Protein AF-A0A820X5L4-F1 (afdb_monomer_lite)

Radius of gyration: 25.12 Å; chains: 1; bounding box: 56×47×70 Å

Foldseek 3Di:
DVVVVVVVVVVVVLVCLVVVLVVVCVVVVDDPVVSVVSVVLSVLVSLQVVQVVVVLVVLQVVLVVVVVVVVVVPPPPPSDSDDQDVVQSVVSSPDPDSHRDSDDDDDPDDDVVVVVVVVVVVVVLVVVLVCLCVPQVVVLVVVVVVDDDDPVSVVVSVVSVVVSVVVND

Sequence (169 aa):
IYDTIWLFIYMFYIVLFLVLPCREIVKHQLAIASSFIVLLEQLRQLMKTHSFVRENIENIRSQCHLISESKTNDNTNLVEITCPDFSHYLYFLFAPTLIYRDKYPRNAVIHWDYVLQMFGQVIAAIFYVYYVVVRFCIPTFANLNQNQITLSIFTSVLFNSIMPGSLFL

Structure (mmCIF, N/CA/C/O backbone):
data_AF-A0A820X5L4-F1
#
_entry.id   AF-A0A820X5L4-F1
#
loop_
_atom_site.group_PDB
_atom_site.id
_atom_site.type_symbol
_atom_site.label_atom_id
_atom_site.label_alt_id
_atom_site.label_comp_id
_atom_site.label_asym_id
_atom_site.label_entity_id
_atom_site.label_seq_id
_atom_site.pdbx_PDB_ins_code
_atom_site.Cartn_x
_atom_site.Cartn_y
_atom_site.Cartn_z
_atom_site.occupancy
_atom_site.B_iso_or_equiv
_atom_site.auth_seq_id
_atom_site.auth_comp_id
_atom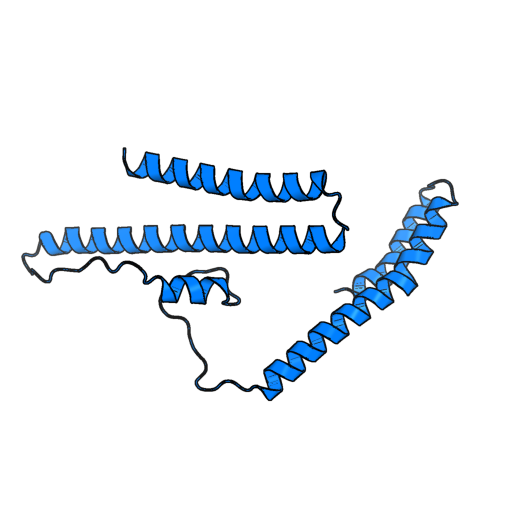_site.auth_asym_id
_atom_site.auth_atom_id
_atom_site.pdbx_PDB_model_num
ATOM 1 N N . ILE A 1 1 ? 16.789 21.191 -20.761 1.00 82.88 1 ILE A N 1
ATOM 2 C CA . ILE A 1 1 ? 15.404 21.671 -21.021 1.00 82.88 1 ILE A CA 1
ATOM 3 C C . ILE A 1 1 ? 14.426 20.502 -20.964 1.00 82.88 1 ILE A C 1
ATOM 5 O O . ILE A 1 1 ? 13.573 20.513 -20.089 1.00 82.88 1 ILE A O 1
ATOM 9 N N . TYR A 1 2 ? 14.582 19.476 -21.811 1.00 84.38 2 TYR A N 1
ATOM 10 C CA . TYR A 1 2 ? 13.701 18.299 -21.809 1.00 84.38 2 TYR A CA 1
ATOM 11 C C . TYR A 1 2 ? 13.656 17.561 -20.459 1.00 84.38 2 TYR A C 1
ATOM 13 O O . TYR A 1 2 ? 12.564 17.325 -19.952 1.00 84.38 2 TYR A O 1
ATOM 21 N N . ASP A 1 3 ? 14.798 17.308 -19.811 1.00 85.19 3 ASP A N 1
ATOM 22 C CA . ASP A 1 3 ? 14.832 16.643 -18.492 1.00 85.19 3 ASP A CA 1
ATOM 23 C C . ASP A 1 3 ? 14.080 17.424 -17.406 1.00 85.19 3 ASP A C 1
ATOM 25 O O . ASP A 1 3 ? 13.386 16.856 -16.566 1.00 85.19 3 ASP A O 1
ATOM 29 N N . THR A 1 4 ? 14.177 18.753 -17.449 1.00 88.19 4 THR A N 1
ATOM 30 C CA . THR A 1 4 ? 13.483 19.646 -16.517 1.00 88.19 4 THR A CA 1
ATOM 31 C C . THR A 1 4 ? 11.969 19.570 -16.711 1.00 88.19 4 THR A C 1
ATOM 33 O O . THR A 1 4 ? 11.232 19.509 -15.732 1.00 88.19 4 THR A O 1
ATOM 36 N N . ILE A 1 5 ? 11.499 19.523 -17.963 1.00 93.56 5 ILE A N 1
ATOM 37 C CA . ILE A 1 5 ? 10.072 19.383 -18.293 1.00 93.56 5 ILE A CA 1
ATOM 38 C C . ILE A 1 5 ? 9.533 18.044 -17.772 1.00 93.56 5 ILE A C 1
ATOM 40 O O . ILE A 1 5 ? 8.504 18.022 -17.099 1.00 93.56 5 ILE A O 1
ATOM 44 N N . TRP A 1 6 ? 10.249 16.942 -18.016 1.00 88.88 6 TRP A N 1
ATOM 45 C CA . TRP A 1 6 ? 9.863 15.618 -17.519 1.00 88.88 6 TRP A CA 1
ATOM 46 C C . TRP A 1 6 ? 9.806 15.553 -15.991 1.00 88.88 6 TRP A C 1
ATOM 48 O O . TRP A 1 6 ? 8.870 14.977 -15.436 1.00 88.88 6 TRP A O 1
ATOM 58 N N . LEU A 1 7 ? 10.750 16.202 -15.303 1.00 89.75 7 LEU A N 1
ATOM 59 C CA . LEU A 1 7 ? 10.738 16.306 -13.846 1.00 89.75 7 LEU A CA 1
ATOM 60 C C . LEU A 1 7 ? 9.498 17.057 -13.344 1.00 89.75 7 LEU A C 1
ATOM 62 O O . LEU A 1 7 ? 8.836 16.586 -12.420 1.00 89.75 7 LEU A O 1
ATOM 66 N N . PHE A 1 8 ? 9.145 18.191 -13.957 1.00 93.75 8 PHE A N 1
ATOM 67 C CA . PHE A 1 8 ? 7.940 18.937 -13.580 1.00 93.75 8 PHE A CA 1
ATOM 68 C C . PHE A 1 8 ? 6.659 18.125 -13.799 1.00 93.75 8 PHE A C 1
ATOM 70 O O . PHE A 1 8 ? 5.794 18.122 -12.925 1.00 93.75 8 PHE A O 1
ATOM 77 N N . ILE A 1 9 ? 6.552 17.397 -14.915 1.00 93.69 9 ILE A N 1
ATOM 78 C CA . ILE A 1 9 ? 5.413 16.506 -15.192 1.00 93.69 9 ILE A CA 1
ATOM 79 C C . ILE A 1 9 ? 5.311 15.413 -14.122 1.00 93.69 9 ILE A C 1
ATOM 81 O O . ILE A 1 9 ? 4.226 15.159 -13.599 1.00 93.69 9 ILE A O 1
ATOM 85 N N . TYR A 1 10 ? 6.435 14.796 -13.756 1.00 92.38 10 TYR A N 1
ATOM 86 C CA . TYR A 1 10 ? 6.483 13.769 -12.718 1.00 92.38 10 TYR A CA 1
ATOM 87 C C . TYR A 1 10 ? 6.085 14.307 -11.333 1.00 92.38 10 TYR A C 1
ATOM 89 O O . TYR A 1 10 ? 5.273 13.697 -10.637 1.00 92.38 10 TYR A O 1
ATOM 97 N N . MET A 1 11 ? 6.598 15.478 -10.947 1.00 92.38 11 MET A N 1
ATOM 98 C CA . MET A 1 11 ? 6.223 16.130 -9.688 1.00 92.38 11 MET A CA 1
ATOM 99 C C . MET A 1 11 ? 4.738 16.494 -9.661 1.00 92.38 11 MET A C 1
ATOM 101 O O . MET A 1 11 ? 4.063 16.264 -8.659 1.00 92.38 11 MET A O 1
ATOM 105 N N . PHE A 1 12 ? 4.210 17.013 -10.771 1.00 94.69 12 PHE A N 1
ATOM 106 C CA . PHE A 1 12 ? 2.786 17.299 -10.909 1.00 94.69 12 PHE A CA 1
ATOM 107 C C . PHE A 1 12 ? 1.935 16.029 -10.776 1.00 94.69 12 PHE A C 1
ATOM 109 O O . PHE A 1 12 ? 0.943 16.035 -10.047 1.00 94.69 12 PHE A O 1
ATOM 116 N N . TYR A 1 13 ? 2.352 14.929 -11.410 1.00 93.44 13 TYR A N 1
ATOM 117 C CA . TYR A 1 13 ? 1.697 13.628 -11.287 1.00 93.44 13 TYR A CA 1
ATOM 118 C C . TYR A 1 13 ? 1.633 13.156 -9.829 1.00 93.44 13 TYR A C 1
ATOM 120 O O . TYR A 1 13 ? 0.554 12.808 -9.360 1.00 93.44 13 TYR A O 1
ATOM 128 N N . ILE A 1 14 ? 2.746 13.210 -9.085 1.00 92.94 14 ILE A N 1
ATOM 129 C CA . ILE A 1 14 ? 2.784 12.828 -7.661 1.00 92.94 14 ILE A CA 1
ATOM 130 C C . ILE A 1 14 ? 1.798 13.652 -6.830 1.00 92.94 14 ILE A C 1
ATOM 132 O O . ILE A 1 14 ? 1.045 13.097 -6.029 1.00 92.94 14 ILE A O 1
ATOM 136 N N . VAL A 1 15 ? 1.798 14.974 -7.011 1.00 93.25 15 VAL A N 1
ATOM 137 C CA . VAL A 1 15 ? 0.922 15.873 -6.248 1.00 93.25 15 VAL A CA 1
ATOM 138 C C . VAL A 1 15 ? -0.544 15.575 -6.552 1.00 93.25 15 VAL A C 1
ATOM 140 O O . VAL A 1 15 ? -1.350 15.445 -5.633 1.00 93.25 15 VAL A O 1
ATOM 143 N N . LEU A 1 16 ? -0.890 15.411 -7.828 1.00 93.06 16 LEU A N 1
ATOM 144 C CA . LEU A 1 16 ? -2.245 15.069 -8.252 1.00 93.06 16 LEU A CA 1
ATOM 145 C C . LEU A 1 16 ? -2.686 13.719 -7.673 1.00 93.06 16 LEU A C 1
ATOM 147 O O . LEU A 1 16 ? -3.785 13.611 -7.126 1.00 93.06 16 LEU A O 1
ATOM 151 N N . PHE A 1 17 ? -1.807 12.720 -7.721 1.00 91.69 17 PHE A N 1
ATOM 152 C CA . PHE A 1 17 ? -2.058 11.381 -7.199 1.00 91.69 17 PHE A CA 1
ATOM 153 C C . PHE A 1 17 ? -2.248 11.358 -5.674 1.00 91.69 17 PHE A C 1
ATOM 155 O O . PHE A 1 17 ? -2.986 10.528 -5.158 1.00 91.69 17 PHE A O 1
ATOM 162 N N . LEU A 1 18 ? -1.646 12.302 -4.943 1.00 91.12 18 LEU A N 1
ATOM 163 C CA . LEU A 1 18 ? -1.830 12.446 -3.498 1.00 91.12 18 LEU A CA 1
ATOM 164 C C . LEU A 1 18 ? -3.105 13.233 -3.143 1.00 91.12 18 LEU A C 1
ATOM 166 O O . LEU A 1 18 ? -3.830 12.861 -2.219 1.00 91.12 18 LEU A O 1
ATOM 170 N N . VAL A 1 19 ? -3.412 14.303 -3.880 1.00 93.06 19 VAL A N 1
ATOM 171 C CA . VAL A 1 19 ? -4.534 15.208 -3.568 1.00 93.06 19 VAL A CA 1
ATOM 172 C C . VAL A 1 19 ? -5.892 14.618 -3.956 1.00 93.06 19 VAL A C 1
ATOM 174 O O . VAL A 1 19 ? -6.850 14.749 -3.190 1.00 93.06 19 VAL A O 1
ATOM 177 N N . LEU A 1 20 ? -6.002 13.958 -5.114 1.00 92.00 20 LEU A N 1
ATOM 178 C CA . LEU A 1 20 ? -7.265 13.383 -5.591 1.00 92.00 20 LEU A CA 1
ATOM 179 C C . LEU A 1 20 ? -7.909 12.388 -4.608 1.00 92.00 20 LEU A C 1
ATOM 181 O O . LEU A 1 20 ? -9.060 12.622 -4.233 1.00 92.00 20 LEU A O 1
ATOM 185 N N . PRO A 1 21 ? -7.226 11.324 -4.138 1.00 90.38 21 PRO A N 1
ATOM 186 C CA . PRO A 1 21 ? -7.841 10.358 -3.230 1.00 90.38 21 PRO A CA 1
ATOM 187 C C . PRO A 1 21 ? -8.201 10.990 -1.884 1.00 90.38 21 PRO A C 1
ATOM 189 O O . PRO A 1 21 ? -9.269 10.707 -1.348 1.00 90.38 21 PRO A O 1
ATOM 192 N N . CYS A 1 22 ? -7.373 11.906 -1.368 1.00 90.00 22 CYS A N 1
ATOM 193 C CA . CYS A 1 22 ? -7.681 12.640 -0.139 1.00 90.00 22 CYS A CA 1
ATOM 194 C C . CYS A 1 22 ? -8.973 13.453 -0.281 1.00 90.00 22 CYS A C 1
ATOM 196 O O . CYS A 1 22 ? -9.832 13.425 0.601 1.00 90.00 22 CYS A O 1
ATOM 198 N N . ARG A 1 23 ? -9.144 14.144 -1.413 1.00 93.00 23 ARG A N 1
ATOM 199 C CA . ARG A 1 23 ? -10.355 14.919 -1.691 1.00 93.00 23 ARG A CA 1
ATOM 200 C C . ARG A 1 23 ? -11.589 14.024 -1.793 1.00 93.00 23 ARG A C 1
ATOM 202 O O . ARG A 1 23 ? -12.633 14.377 -1.247 1.00 93.00 23 ARG A O 1
ATOM 209 N N . GLU A 1 24 ? -11.480 12.880 -2.466 1.00 91.75 24 GLU A N 1
ATOM 210 C CA . GLU A 1 24 ? -12.603 11.949 -2.624 1.00 91.75 24 GLU A CA 1
ATOM 211 C C . GLU A 1 24 ? -13.026 11.304 -1.297 1.00 91.75 24 GLU A C 1
ATOM 213 O O . GLU A 1 24 ? -14.226 11.191 -1.043 1.00 91.75 24 GLU A O 1
ATOM 218 N N . ILE A 1 25 ? -12.072 10.971 -0.418 1.00 92.06 25 ILE A N 1
ATOM 219 C CA . ILE A 1 25 ? -12.347 10.450 0.931 1.00 92.06 25 ILE A CA 1
ATOM 220 C C . ILE A 1 25 ? -13.144 11.463 1.762 1.00 92.06 25 ILE A C 1
ATOM 222 O O . ILE A 1 25 ? -14.147 11.099 2.378 1.00 92.06 25 ILE A O 1
ATOM 226 N N . VAL A 1 26 ? -12.729 12.736 1.757 1.00 91.19 26 VAL A N 1
ATOM 227 C CA . VAL A 1 26 ? -13.399 13.800 2.525 1.00 91.19 26 VAL A CA 1
ATOM 228 C C . VAL A 1 26 ? -14.786 14.103 1.960 1.00 91.19 26 VAL A C 1
ATOM 230 O O . VAL A 1 26 ? -15.739 14.260 2.721 1.00 91.19 26 VAL A O 1
ATOM 233 N N . LYS A 1 27 ? -14.923 14.155 0.630 1.00 93.06 27 LYS A N 1
ATOM 234 C CA . LYS A 1 27 ? -16.194 14.474 -0.034 1.00 93.06 27 LYS A CA 1
ATOM 235 C C . LYS A 1 27 ? -17.255 13.391 0.177 1.00 93.06 27 LYS A C 1
ATOM 237 O O . LYS A 1 27 ? -18.414 13.727 0.398 1.00 93.06 27 LYS A O 1
ATOM 242 N N . HIS A 1 28 ? -16.870 12.118 0.104 1.00 91.19 28 HIS A N 1
ATOM 243 C CA . HIS A 1 28 ? -17.798 10.989 0.223 1.00 91.19 28 HIS A CA 1
ATOM 244 C C . HIS A 1 28 ? -17.960 10.464 1.659 1.00 91.19 28 HIS A C 1
ATOM 246 O O . HIS A 1 28 ? -18.733 9.532 1.860 1.00 91.19 28 HIS A O 1
ATOM 252 N N . GLN A 1 29 ? -17.251 11.040 2.643 1.00 89.50 29 GLN A N 1
ATOM 253 C CA . GLN A 1 29 ? -17.254 10.608 4.050 1.00 89.50 29 GLN A CA 1
ATOM 254 C C . GLN A 1 29 ? -17.137 9.082 4.204 1.00 89.50 29 GLN A C 1
ATOM 256 O O . GLN A 1 29 ? -17.922 8.434 4.899 1.00 89.50 29 GLN A O 1
ATOM 261 N N . LEU A 1 30 ? -16.155 8.497 3.513 1.00 86.81 30 LEU A N 1
ATOM 262 C CA . LEU A 1 30 ? -15.927 7.055 3.533 1.00 86.81 30 LEU A CA 1
ATOM 263 C C . LEU A 1 30 ? -15.627 6.564 4.957 1.00 86.81 30 LEU A C 1
ATOM 265 O O . LEU A 1 30 ? -14.924 7.221 5.730 1.00 86.81 30 LEU A O 1
ATOM 269 N N . ALA A 1 31 ? -16.121 5.366 5.283 1.00 90.06 31 ALA A N 1
ATOM 270 C CA . ALA A 1 31 ? -15.844 4.726 6.563 1.00 90.06 31 ALA A CA 1
ATOM 271 C C . ALA A 1 31 ? -14.329 4.594 6.791 1.00 90.06 31 ALA A C 1
ATOM 273 O O . ALA A 1 31 ? -13.559 4.384 5.850 1.00 90.06 31 ALA A O 1
ATOM 274 N N . ILE A 1 32 ? -13.906 4.671 8.055 1.00 87.06 32 ILE A N 1
ATOM 275 C CA . ILE A 1 32 ? -12.486 4.703 8.451 1.00 87.06 32 ILE A CA 1
ATOM 276 C C . ILE A 1 32 ? -11.699 3.538 7.823 1.00 87.06 32 ILE A C 1
ATOM 278 O O . ILE A 1 32 ? -10.620 3.753 7.273 1.00 87.06 32 ILE A O 1
ATOM 282 N N . ALA A 1 33 ? -12.267 2.326 7.819 1.00 89.69 33 ALA A N 1
ATOM 283 C CA . ALA A 1 33 ? -11.631 1.144 7.234 1.00 89.69 33 ALA A CA 1
ATOM 284 C C . ALA A 1 33 ? -11.453 1.248 5.707 1.00 89.69 33 ALA A C 1
ATOM 286 O O . ALA A 1 33 ? -10.369 0.984 5.193 1.00 89.69 33 ALA A O 1
ATOM 287 N N . SER A 1 34 ? -12.484 1.679 4.972 1.00 91.56 34 SER A N 1
ATOM 288 C CA . SER A 1 34 ? -12.391 1.864 3.516 1.00 91.56 34 SER A CA 1
ATOM 289 C C . SER A 1 34 ? -11.418 2.980 3.136 1.00 91.56 34 SER A C 1
ATOM 291 O O . SER A 1 34 ? -10.638 2.820 2.201 1.00 91.56 34 SER A O 1
ATOM 293 N N . SER A 1 35 ? -11.411 4.079 3.894 1.00 92.81 35 SER A N 1
ATOM 294 C CA . SER A 1 35 ? -10.476 5.189 3.700 1.00 92.81 35 SER A CA 1
ATOM 295 C C . SER A 1 35 ? -9.032 4.730 3.888 1.00 92.81 35 SER A C 1
ATOM 297 O O . SER A 1 35 ? -8.170 5.072 3.084 1.00 92.81 35 SER A O 1
ATOM 299 N N . PHE A 1 36 ? -8.775 3.898 4.901 1.00 91.88 36 PHE A N 1
ATOM 300 C CA . PHE A 1 36 ? -7.457 3.317 5.138 1.00 91.88 36 PHE A CA 1
ATOM 301 C C . PHE A 1 36 ? -6.992 2.426 3.979 1.00 91.88 36 PHE A C 1
ATOM 303 O O . PHE A 1 36 ? -5.865 2.582 3.514 1.00 91.88 36 PHE A O 1
ATOM 310 N N . ILE A 1 37 ? -7.866 1.555 3.458 1.00 93.50 37 ILE A N 1
ATOM 311 C CA . ILE A 1 37 ? -7.556 0.700 2.298 1.00 93.50 37 ILE A CA 1
ATOM 312 C C . ILE A 1 37 ? -7.183 1.550 1.080 1.00 93.50 37 ILE A C 1
ATOM 314 O O . ILE A 1 37 ? -6.165 1.287 0.442 1.00 93.50 37 ILE A O 1
ATOM 318 N N . VAL A 1 38 ? -7.971 2.589 0.778 1.00 93.94 38 VAL A N 1
ATOM 319 C CA . VAL A 1 38 ? -7.678 3.499 -0.337 1.00 93.94 38 VAL A CA 1
ATOM 320 C C . VAL A 1 38 ? -6.323 4.166 -0.121 1.00 93.94 38 VAL A C 1
ATOM 322 O O . VAL A 1 38 ? -5.474 4.081 -0.998 1.00 93.94 38 VAL A O 1
ATOM 325 N N . LEU A 1 39 ? -6.068 4.768 1.043 1.00 93.25 39 LEU A N 1
ATOM 326 C CA . LEU A 1 39 ? -4.801 5.457 1.312 1.00 93.25 39 LEU A CA 1
ATOM 327 C C . LEU A 1 39 ? -3.585 4.528 1.207 1.00 93.25 39 LEU A C 1
ATOM 329 O O . LEU A 1 39 ? -2.587 4.911 0.597 1.00 93.25 39 LEU A O 1
ATOM 333 N N . LEU A 1 40 ? -3.664 3.309 1.746 1.00 93.56 40 LEU A N 1
ATOM 334 C CA . LEU A 1 40 ? -2.586 2.324 1.625 1.00 93.56 40 LEU A CA 1
ATOM 335 C C . LEU A 1 40 ? -2.318 1.939 0.169 1.00 93.56 40 LEU A C 1
ATOM 337 O O . LEU A 1 40 ? -1.160 1.850 -0.241 1.00 93.56 40 LEU A O 1
ATOM 341 N N . GLU A 1 41 ? -3.370 1.742 -0.622 1.00 93.31 41 GLU A N 1
ATOM 342 C CA . GLU A 1 41 ? -3.239 1.411 -2.038 1.00 93.31 41 GLU A CA 1
ATOM 343 C C . GLU A 1 41 ? -2.613 2.567 -2.834 1.00 93.31 41 GLU A C 1
ATOM 345 O O . GLU A 1 41 ? -1.735 2.345 -3.669 1.00 93.31 41 GLU A O 1
ATOM 350 N N . GLN A 1 42 ? -2.979 3.811 -2.518 1.00 93.56 42 GLN A N 1
ATOM 351 C CA . GLN A 1 42 ? -2.372 4.997 -3.129 1.00 93.56 42 GLN A CA 1
ATOM 352 C C . GLN A 1 42 ? -0.889 5.130 -2.753 1.00 93.56 42 GLN A C 1
ATOM 354 O O . GLN A 1 42 ? -0.044 5.350 -3.621 1.00 93.56 42 GLN A O 1
ATOM 359 N N . LEU A 1 43 ? -0.533 4.917 -1.483 1.00 93.44 43 LEU A N 1
ATOM 360 C CA . LEU A 1 43 ? 0.868 4.904 -1.049 1.00 93.44 43 LEU A CA 1
ATOM 361 C C . LEU A 1 43 ? 1.666 3.798 -1.753 1.00 93.44 43 LEU A C 1
ATOM 363 O O . LEU A 1 43 ? 2.793 4.036 -2.194 1.00 93.44 43 LEU A O 1
ATOM 367 N N . ARG A 1 44 ? 1.079 2.605 -1.920 1.00 94.31 44 ARG A N 1
ATOM 368 C CA . ARG A 1 44 ? 1.691 1.491 -2.658 1.00 94.31 44 ARG A CA 1
ATOM 369 C C . ARG A 1 44 ? 1.996 1.884 -4.103 1.00 94.31 44 ARG A C 1
ATOM 371 O O . ARG A 1 44 ? 3.118 1.672 -4.564 1.00 94.31 44 ARG A O 1
ATOM 378 N N . GLN A 1 45 ? 1.030 2.468 -4.810 1.00 92.88 45 GLN A N 1
ATOM 379 C CA . GLN A 1 45 ? 1.200 2.881 -6.207 1.00 92.88 45 GLN A CA 1
ATOM 380 C C . GLN A 1 45 ? 2.207 4.033 -6.356 1.00 92.88 45 GLN A C 1
ATOM 382 O O . GLN A 1 45 ? 3.018 4.020 -7.288 1.00 92.88 45 GLN A O 1
ATOM 387 N N . LEU A 1 46 ? 2.237 4.973 -5.405 1.00 94.12 46 LEU A N 1
ATOM 388 C CA . LEU A 1 46 ? 3.224 6.053 -5.357 1.00 94.12 46 LEU A CA 1
ATOM 389 C C . LEU A 1 46 ? 4.652 5.501 -5.237 1.00 94.12 46 LEU A C 1
ATOM 391 O O . LEU A 1 46 ? 5.515 5.829 -6.052 1.00 94.12 46 LEU A O 1
ATOM 395 N N . MET A 1 47 ? 4.892 4.627 -4.254 1.00 94.69 47 MET 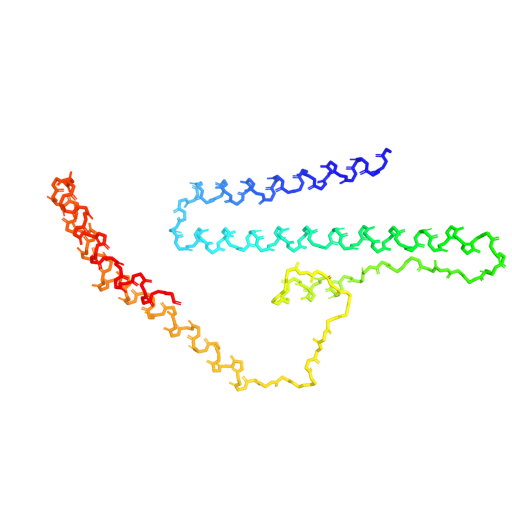A N 1
ATOM 396 C CA . MET A 1 47 ? 6.209 4.023 -4.030 1.00 94.69 47 MET A CA 1
ATOM 397 C C . MET A 1 47 ? 6.683 3.230 -5.252 1.00 94.69 47 MET A C 1
ATOM 399 O O . MET A 1 47 ? 7.839 3.355 -5.658 1.00 94.69 47 MET A O 1
ATOM 403 N N . LYS A 1 48 ? 5.786 2.459 -5.880 1.00 94.50 48 LYS A N 1
ATOM 404 C CA . LYS A 1 48 ? 6.105 1.694 -7.093 1.00 94.50 48 LYS A CA 1
ATOM 405 C C . LYS A 1 48 ? 6.447 2.596 -8.273 1.00 94.50 48 LYS A C 1
ATOM 407 O O . LYS A 1 48 ? 7.452 2.364 -8.939 1.00 94.50 48 LYS A O 1
ATOM 412 N N . THR A 1 49 ? 5.663 3.646 -8.504 1.00 92.88 49 THR A N 1
ATOM 413 C CA . THR A 1 49 ? 5.939 4.606 -9.583 1.00 92.88 49 THR A CA 1
ATOM 414 C C . THR A 1 49 ? 7.286 5.291 -9.370 1.00 92.88 49 THR A C 1
ATOM 416 O O . THR A 1 49 ? 8.088 5.373 -10.298 1.00 92.88 49 THR A O 1
ATOM 419 N N . HIS A 1 50 ? 7.581 5.697 -8.133 1.00 92.94 50 HIS A N 1
ATOM 420 C CA . HIS A 1 50 ? 8.866 6.292 -7.788 1.00 92.94 50 HIS A CA 1
ATOM 421 C C . HIS A 1 50 ? 10.035 5.329 -8.022 1.00 92.94 50 HIS A C 1
ATOM 423 O O . HIS A 1 50 ? 11.045 5.716 -8.612 1.00 92.94 50 HIS A O 1
ATOM 429 N N . SER A 1 51 ? 9.910 4.066 -7.602 1.00 93.38 51 SER A N 1
ATOM 430 C CA . SER A 1 51 ? 10.957 3.075 -7.860 1.00 93.38 51 SER A CA 1
ATOM 431 C C . SER A 1 51 ? 11.157 2.807 -9.348 1.00 93.38 51 SER A C 1
ATOM 433 O O . SER A 1 51 ? 12.301 2.658 -9.761 1.00 93.38 51 SER A O 1
ATOM 435 N N . PHE A 1 52 ? 10.084 2.739 -10.136 1.00 91.81 52 PHE A N 1
ATOM 436 C CA . PHE A 1 52 ? 10.172 2.503 -11.575 1.00 91.81 52 PHE A CA 1
ATOM 437 C C . PHE A 1 52 ? 10.919 3.635 -12.287 1.00 91.81 52 PHE A C 1
ATOM 439 O O . PHE A 1 52 ? 11.849 3.387 -13.049 1.00 91.81 52 PHE A O 1
ATOM 446 N N . VAL A 1 53 ? 10.559 4.889 -11.995 1.00 90.81 53 VAL A N 1
ATOM 447 C CA . VAL A 1 53 ? 11.219 6.060 -12.590 1.00 90.81 53 VAL A CA 1
ATOM 448 C C . VAL A 1 53 ? 12.695 6.114 -12.193 1.00 90.81 53 VAL A C 1
ATOM 450 O O . VAL A 1 53 ? 13.548 6.331 -13.051 1.00 90.81 53 VAL A O 1
ATOM 453 N N . ARG A 1 54 ? 13.011 5.875 -10.914 1.00 90.62 54 ARG A N 1
ATOM 454 C CA . ARG A 1 54 ? 14.393 5.908 -10.416 1.00 90.62 54 ARG A CA 1
ATOM 455 C C . ARG A 1 54 ? 15.276 4.852 -11.083 1.00 90.62 54 ARG A C 1
ATOM 457 O O . ARG A 1 54 ? 16.353 5.202 -11.553 1.00 90.62 54 ARG A O 1
ATOM 464 N N . GLU A 1 55 ? 14.808 3.609 -11.153 1.00 90.56 55 GLU A N 1
ATOM 465 C CA . GLU A 1 55 ? 15.566 2.499 -11.746 1.00 90.56 55 GLU A CA 1
ATOM 466 C C . GLU A 1 55 ? 15.809 2.724 -13.247 1.00 90.56 55 GLU A C 1
ATOM 468 O O . GLU A 1 55 ? 16.926 2.569 -13.735 1.00 90.56 55 GLU A O 1
ATOM 473 N N . ASN A 1 56 ? 14.794 3.184 -13.984 1.00 88.00 56 ASN A N 1
ATOM 474 C CA . ASN A 1 56 ? 14.932 3.424 -15.422 1.00 88.00 56 ASN A CA 1
ATOM 475 C C . ASN A 1 56 ? 15.881 4.585 -15.742 1.00 88.00 56 ASN A C 1
ATOM 477 O O . ASN A 1 56 ? 16.649 4.498 -16.697 1.00 88.00 56 ASN A O 1
ATOM 481 N N . ILE A 1 57 ? 15.858 5.665 -14.951 1.00 86.50 57 ILE A N 1
ATOM 482 C CA . ILE A 1 57 ? 16.795 6.786 -15.126 1.00 86.50 57 ILE A CA 1
ATOM 483 C C . ILE A 1 57 ? 18.238 6.320 -14.902 1.00 86.50 57 ILE A C 1
ATOM 485 O O . ILE A 1 57 ? 19.136 6.721 -15.646 1.00 86.50 57 ILE A O 1
ATOM 489 N N . GLU A 1 58 ? 18.471 5.489 -13.885 1.00 85.50 58 GLU A N 1
ATOM 490 C CA . GLU A 1 58 ? 19.797 4.948 -13.577 1.00 85.50 58 GLU A CA 1
ATOM 491 C C . GLU A 1 58 ? 20.287 3.999 -14.680 1.00 85.50 58 GLU A C 1
ATOM 493 O O . GLU A 1 58 ? 21.400 4.173 -15.188 1.00 85.50 58 GLU A O 1
ATOM 498 N N . ASN A 1 59 ? 19.422 3.096 -15.150 1.00 84.38 59 ASN A N 1
ATOM 499 C CA . ASN A 1 59 ? 19.724 2.180 -16.249 1.00 84.38 59 ASN A CA 1
ATOM 500 C C . ASN A 1 59 ? 20.064 2.931 -17.544 1.00 84.38 59 ASN A C 1
ATOM 502 O O . ASN A 1 59 ? 21.119 2.683 -18.129 1.00 84.38 59 ASN A O 1
ATOM 506 N N . ILE A 1 60 ? 19.254 3.913 -17.950 1.00 84.25 60 ILE A N 1
ATOM 507 C CA . ILE A 1 60 ? 19.518 4.723 -19.153 1.00 84.25 60 ILE A CA 1
ATOM 508 C C . ILE A 1 60 ? 20.833 5.499 -19.014 1.00 84.25 60 ILE A C 1
ATOM 510 O O . ILE A 1 60 ? 21.628 5.544 -19.952 1.00 84.25 60 ILE A O 1
ATOM 514 N N . ARG A 1 61 ? 21.105 6.089 -17.842 1.00 83.00 61 ARG A N 1
ATOM 515 C CA . ARG A 1 61 ? 22.360 6.819 -17.607 1.00 83.00 61 ARG A CA 1
ATOM 516 C C . ARG A 1 61 ? 23.576 5.903 -17.742 1.00 83.00 61 ARG A C 1
ATOM 518 O O . ARG A 1 61 ? 24.555 6.304 -18.368 1.00 83.00 61 ARG A O 1
ATOM 525 N N . SER A 1 62 ? 23.508 4.691 -17.190 1.00 82.31 62 SER A N 1
ATOM 526 C CA . SER A 1 62 ? 24.592 3.708 -17.294 1.00 82.31 62 SER A CA 1
ATOM 527 C C . SER A 1 62 ? 24.840 3.276 -18.745 1.00 82.31 62 SER A C 1
ATOM 529 O O . SER A 1 62 ? 25.983 3.268 -19.197 1.00 82.31 62 SER A O 1
ATOM 531 N N . GLN A 1 63 ? 23.779 3.028 -19.520 1.00 80.44 63 GLN A N 1
ATOM 532 C CA . GLN A 1 63 ? 23.880 2.670 -20.937 1.00 80.44 63 GLN A CA 1
ATOM 533 C C . GLN A 1 63 ? 24.462 3.818 -21.772 1.00 80.44 63 GLN A C 1
ATOM 535 O O . GLN A 1 63 ? 25.366 3.599 -22.576 1.00 80.44 63 GLN A O 1
ATOM 540 N N . CYS A 1 64 ? 24.015 5.057 -21.546 1.00 78.31 64 CYS A N 1
ATOM 541 C CA . CYS A 1 64 ? 24.569 6.238 -22.211 1.00 78.31 64 CYS A CA 1
ATOM 542 C C . CYS A 1 64 ? 26.065 6.431 -21.916 1.00 78.31 64 CYS A C 1
ATOM 544 O O . CYS A 1 64 ? 26.814 6.805 -22.818 1.00 78.31 64 CYS A O 1
ATOM 546 N N . HIS A 1 65 ? 26.512 6.149 -20.687 1.00 78.75 65 HIS A N 1
ATOM 547 C CA . HIS A 1 65 ? 27.932 6.190 -20.333 1.00 78.75 65 HIS A CA 1
ATOM 548 C C . HIS A 1 65 ? 28.742 5.162 -21.137 1.00 78.75 65 HIS A C 1
ATOM 550 O O . HIS A 1 65 ? 29.725 5.522 -21.782 1.00 78.75 65 HIS A O 1
ATOM 556 N N . LEU A 1 66 ? 28.273 3.911 -21.193 1.00 76.56 66 LEU A N 1
ATOM 557 C CA . LEU A 1 66 ? 28.909 2.837 -21.967 1.00 76.56 66 LEU A CA 1
ATOM 558 C C . LEU A 1 66 ? 28.933 3.134 -23.477 1.00 76.56 66 LEU A C 1
ATOM 560 O O . LEU A 1 66 ? 29.907 2.825 -24.166 1.00 76.56 66 LEU A O 1
ATOM 564 N N . ILE A 1 67 ? 27.887 3.772 -24.010 1.00 73.81 67 ILE A N 1
ATOM 565 C CA . ILE A 1 67 ? 27.843 4.231 -25.408 1.00 73.81 67 ILE A CA 1
ATOM 566 C C . ILE A 1 67 ? 28.885 5.331 -25.656 1.00 73.81 67 ILE A C 1
ATOM 568 O O . ILE A 1 67 ? 29.525 5.349 -26.706 1.00 73.81 67 ILE A O 1
ATOM 572 N N . SER A 1 68 ? 29.077 6.248 -24.706 1.00 70.81 68 SER A N 1
ATOM 573 C CA . SER A 1 68 ? 30.086 7.307 -24.824 1.00 70.81 68 SER A CA 1
ATOM 574 C C . SER A 1 68 ? 31.513 6.745 -24.810 1.00 70.81 68 SER A C 1
ATOM 576 O O . SER A 1 68 ? 32.353 7.187 -25.592 1.00 70.81 68 SER A O 1
ATOM 578 N N . GLU A 1 69 ? 31.787 5.744 -23.972 1.00 71.88 69 GLU A N 1
ATOM 579 C CA . GLU A 1 69 ? 33.094 5.073 -23.922 1.00 71.88 69 GLU A CA 1
ATOM 580 C C . GLU A 1 69 ? 33.350 4.208 -25.166 1.00 71.88 69 GLU A C 1
ATOM 582 O O . GLU A 1 69 ? 34.425 4.277 -25.760 1.00 71.88 69 GLU A O 1
ATOM 587 N N . SER A 1 70 ? 32.357 3.439 -25.624 1.00 63.56 70 SER A N 1
ATOM 588 C CA . SER A 1 70 ? 32.487 2.575 -26.812 1.00 63.56 70 SER A CA 1
ATOM 589 C C . SER A 1 70 ? 32.637 3.354 -28.121 1.00 63.56 70 SER A C 1
ATOM 591 O O . SER A 1 70 ? 33.424 2.946 -28.973 1.00 63.56 70 SER A O 1
ATOM 593 N N . LYS A 1 71 ? 31.987 4.520 -28.258 1.00 61.84 71 LYS A N 1
ATOM 594 C CA . LYS A 1 71 ? 32.210 5.447 -29.386 1.00 61.84 71 LYS A CA 1
ATOM 595 C C . LYS A 1 71 ? 33.637 5.993 -29.462 1.00 61.84 71 LYS A C 1
ATOM 597 O O . LYS A 1 71 ? 34.033 6.456 -30.523 1.00 61.84 71 LYS A O 1
ATOM 602 N N . THR A 1 72 ? 34.396 5.943 -28.368 1.00 60.59 72 THR A N 1
ATOM 603 C CA . THR A 1 72 ? 35.802 6.377 -28.338 1.00 60.59 72 THR A CA 1
ATOM 604 C C . THR A 1 72 ? 36.756 5.264 -28.807 1.00 60.59 72 THR A C 1
ATOM 606 O O . THR A 1 72 ? 37.893 5.550 -29.161 1.00 60.59 72 THR A O 1
ATOM 609 N N . ASN A 1 73 ? 36.296 4.005 -28.852 1.00 59.75 73 ASN A N 1
ATOM 610 C CA . ASN A 1 73 ? 37.117 2.815 -29.115 1.00 59.75 73 ASN A CA 1
ATOM 611 C C . ASN A 1 73 ? 36.808 2.100 -30.454 1.00 59.75 73 ASN A C 1
ATOM 613 O O . ASN A 1 73 ? 37.159 0.932 -30.593 1.00 59.75 73 ASN A O 1
ATOM 617 N N . ASP A 1 74 ? 36.148 2.752 -31.423 1.00 54.28 74 ASP A N 1
ATOM 618 C CA . ASP A 1 74 ? 35.853 2.262 -32.795 1.00 54.28 74 ASP A CA 1
ATOM 619 C C . ASP A 1 74 ? 35.170 0.876 -32.936 1.00 54.28 74 ASP A C 1
ATOM 621 O O . ASP A 1 74 ? 34.908 0.406 -34.045 1.00 54.28 74 ASP A O 1
ATOM 625 N N . ASN A 1 75 ? 34.782 0.227 -31.836 1.00 52.69 75 ASN A N 1
ATOM 626 C CA . ASN A 1 75 ? 34.051 -1.037 -31.851 1.00 52.69 75 ASN A CA 1
ATOM 627 C C . ASN A 1 75 ? 32.545 -0.761 -31.931 1.00 52.69 75 ASN A C 1
ATOM 629 O O . ASN A 1 75 ? 31.851 -0.602 -30.927 1.00 52.69 75 ASN A O 1
ATOM 633 N N . THR A 1 76 ? 32.047 -0.709 -33.164 1.00 49.09 76 THR A N 1
ATOM 634 C CA . THR A 1 76 ? 30.647 -0.486 -33.555 1.00 49.09 76 THR A CA 1
ATOM 635 C C . THR A 1 76 ? 29.746 -1.693 -33.264 1.00 49.09 76 THR A C 1
ATOM 637 O O . THR A 1 76 ? 29.113 -2.252 -34.152 1.00 49.09 76 THR A O 1
ATOM 640 N N . ASN A 1 77 ? 29.619 -2.082 -31.996 1.00 53.31 77 ASN A N 1
ATOM 641 C CA . ASN A 1 77 ? 28.423 -2.802 -31.564 1.00 53.31 77 ASN A CA 1
ATOM 642 C C . ASN A 1 77 ? 27.400 -1.749 -31.140 1.00 53.31 77 ASN A C 1
ATOM 644 O O . ASN A 1 77 ? 27.598 -1.050 -30.148 1.00 53.31 77 ASN A O 1
ATOM 648 N N . LEU A 1 78 ? 26.338 -1.590 -31.933 1.00 54.25 78 LEU A N 1
ATOM 649 C CA . LEU A 1 78 ? 25.205 -0.722 -31.617 1.00 54.25 78 LEU A CA 1
ATOM 650 C C . LEU A 1 78 ? 24.567 -1.221 -30.316 1.00 54.25 78 LEU A C 1
ATOM 652 O O . LEU A 1 78 ? 23.770 -2.154 -30.321 1.00 54.25 78 LEU A O 1
ATOM 656 N N . VAL A 1 79 ? 24.963 -0.635 -29.188 1.00 57.78 79 VAL A N 1
ATOM 657 C CA . VAL A 1 79 ? 24.302 -0.862 -27.904 1.00 57.78 79 VAL A CA 1
ATOM 658 C C . VAL A 1 79 ? 22.916 -0.235 -28.017 1.00 57.78 79 VAL A C 1
ATOM 660 O O . VAL A 1 79 ? 22.760 0.982 -27.922 1.00 57.78 79 VAL A O 1
ATOM 663 N N . GLU A 1 80 ? 21.917 -1.063 -28.310 1.00 59.97 80 GLU A N 1
ATOM 664 C CA . GLU A 1 80 ? 20.521 -0.642 -28.321 1.00 59.97 80 GLU A CA 1
ATOM 665 C C . GLU A 1 80 ? 20.091 -0.273 -26.899 1.00 59.97 80 GLU A C 1
ATOM 667 O O . GLU A 1 80 ? 20.312 -1.024 -25.946 1.00 59.97 80 GLU A O 1
ATOM 672 N N . ILE A 1 81 ? 19.469 0.899 -26.760 1.00 65.00 81 ILE A N 1
ATOM 673 C CA . ILE A 1 81 ? 18.851 1.323 -25.505 1.00 65.00 81 ILE A CA 1
ATOM 674 C C . ILE A 1 81 ? 17.628 0.431 -25.290 1.00 65.00 81 ILE A C 1
ATOM 676 O O . ILE A 1 81 ? 16.605 0.588 -25.960 1.00 65.00 81 ILE A O 1
ATOM 680 N N . THR A 1 82 ? 17.735 -0.529 -24.376 1.00 66.19 82 THR A N 1
ATOM 681 C CA . THR A 1 82 ? 16.625 -1.413 -24.020 1.00 66.19 82 THR A CA 1
ATOM 682 C C . THR A 1 82 ? 15.659 -0.680 -23.101 1.00 66.19 82 THR A C 1
ATOM 684 O O . THR A 1 82 ? 15.901 -0.518 -21.906 1.00 66.19 82 THR A O 1
ATOM 687 N N . CYS A 1 83 ? 14.540 -0.230 -23.665 1.00 70.69 83 CYS A N 1
ATOM 688 C CA . CYS A 1 83 ? 13.413 0.264 -22.885 1.00 70.69 83 CYS A CA 1
ATOM 689 C C . CYS A 1 83 ? 12.688 -0.908 -22.199 1.00 70.69 83 CYS A C 1
ATOM 691 O O . CYS A 1 83 ? 12.531 -1.968 -22.815 1.00 70.69 83 CYS A O 1
ATOM 693 N N . PRO A 1 84 ? 12.207 -0.734 -20.956 1.00 77.06 84 PRO A N 1
ATOM 694 C CA . PRO A 1 84 ? 11.449 -1.769 -20.267 1.00 77.06 84 PRO A CA 1
ATOM 695 C C . PRO A 1 84 ? 10.122 -2.028 -20.987 1.00 77.06 84 PRO A C 1
ATOM 697 O O . PRO A 1 84 ? 9.385 -1.101 -21.327 1.00 77.06 84 PRO A O 1
ATOM 700 N N . ASP A 1 85 ? 9.810 -3.302 -21.204 1.00 84.25 85 ASP A N 1
ATOM 701 C CA . ASP A 1 85 ? 8.549 -3.712 -21.814 1.00 84.25 85 ASP A CA 1
ATOM 702 C C . ASP A 1 85 ? 7.379 -3.546 -20.824 1.00 84.25 85 ASP A C 1
ATOM 704 O O . ASP A 1 85 ? 7.495 -3.816 -19.623 1.00 84.25 85 ASP A O 1
ATOM 708 N N . PHE A 1 86 ? 6.219 -3.132 -21.336 1.00 87.50 86 PHE A N 1
ATOM 709 C CA . PHE A 1 86 ? 5.028 -2.851 -20.534 1.00 87.50 86 PHE A CA 1
ATOM 710 C C . PHE A 1 86 ? 4.552 -4.084 -19.750 1.00 87.50 86 PHE A C 1
ATOM 712 O O . PHE A 1 86 ? 4.058 -3.952 -18.627 1.00 87.50 86 PHE A O 1
ATOM 719 N N . SER A 1 87 ? 4.765 -5.292 -20.288 1.00 90.62 87 SER A N 1
ATOM 720 C CA . SER A 1 87 ? 4.432 -6.541 -19.593 1.00 90.62 87 SER A CA 1
ATOM 721 C C . SER A 1 87 ? 5.178 -6.690 -18.259 1.00 90.62 87 SER A C 1
ATOM 723 O O . SER A 1 87 ? 4.607 -7.178 -17.280 1.00 90.62 87 SER A O 1
ATOM 725 N N . HIS A 1 88 ? 6.439 -6.255 -18.187 1.00 90.44 88 HIS A N 1
ATOM 726 C CA . HIS A 1 88 ? 7.247 -6.338 -16.966 1.00 90.44 88 HIS A CA 1
ATOM 727 C C . HIS A 1 88 ? 6.789 -5.313 -15.924 1.00 90.44 88 HIS A C 1
ATOM 729 O O . HIS A 1 88 ? 6.717 -5.626 -14.732 1.00 90.44 88 HIS A O 1
ATOM 735 N N . TYR A 1 89 ? 6.385 -4.120 -16.370 1.00 90.88 89 TYR A N 1
ATOM 736 C CA . TYR A 1 89 ? 5.789 -3.106 -15.501 1.00 90.88 89 TYR A CA 1
ATOM 737 C C . TYR A 1 89 ? 4.455 -3.569 -14.894 1.00 90.88 89 TYR A C 1
ATOM 739 O O . TYR A 1 89 ? 4.238 -3.426 -13.688 1.00 90.88 89 TYR A O 1
ATOM 747 N N . LEU A 1 90 ? 3.584 -4.193 -15.695 1.00 92.94 90 LEU A N 1
ATOM 748 C CA . LEU A 1 90 ? 2.312 -4.734 -15.208 1.00 92.94 90 LEU A CA 1
ATOM 749 C C . LEU A 1 90 ? 2.549 -5.826 -14.158 1.00 92.94 90 LEU A C 1
ATOM 751 O O . LEU A 1 90 ? 1.919 -5.812 -13.101 1.00 92.94 90 LEU A O 1
ATOM 755 N N . TYR A 1 91 ? 3.513 -6.721 -14.390 1.00 93.69 91 TYR A N 1
ATOM 756 C CA . TYR A 1 91 ? 3.909 -7.715 -13.392 1.00 93.69 91 TYR A CA 1
ATOM 757 C C . TYR A 1 91 ? 4.415 -7.063 -12.092 1.00 93.69 91 TYR A C 1
ATOM 759 O O . TYR A 1 91 ? 3.974 -7.432 -11.000 1.00 93.69 91 TYR A O 1
ATOM 767 N N . PHE A 1 92 ? 5.279 -6.048 -12.186 1.00 94.62 92 PHE A N 1
ATOM 768 C CA . PHE A 1 92 ? 5.779 -5.302 -11.027 1.00 94.62 92 PHE A CA 1
ATOM 769 C C . PHE A 1 92 ? 4.654 -4.650 -10.207 1.00 94.62 92 PHE A C 1
ATOM 771 O O . PHE A 1 92 ? 4.724 -4.625 -8.974 1.00 94.62 92 PHE A O 1
ATOM 778 N N . LEU A 1 93 ? 3.575 -4.186 -10.845 1.00 92.81 93 LEU A N 1
ATOM 779 C CA . LEU A 1 93 ? 2.430 -3.595 -10.148 1.00 92.81 93 LEU A CA 1
ATOM 780 C C . LEU A 1 93 ? 1.743 -4.580 -9.186 1.00 92.81 93 LEU A C 1
ATOM 782 O O . LEU A 1 93 ? 1.279 -4.169 -8.118 1.00 92.81 93 LEU A O 1
ATOM 786 N N . PHE A 1 94 ? 1.758 -5.879 -9.485 1.00 93.25 94 PHE A N 1
ATOM 787 C CA . PHE A 1 94 ? 1.187 -6.922 -8.622 1.00 93.25 94 PHE A CA 1
ATOM 788 C C . PHE A 1 94 ? 2.221 -7.656 -7.766 1.00 93.25 94 PHE A C 1
ATOM 790 O O . PHE A 1 94 ? 1.856 -8.236 -6.746 1.00 93.25 94 PHE A O 1
ATOM 797 N N . ALA A 1 95 ? 3.507 -7.581 -8.112 1.00 93.69 95 ALA A N 1
ATOM 798 C CA . ALA A 1 95 ? 4.571 -8.178 -7.316 1.00 93.69 95 ALA A CA 1
ATOM 799 C C . ALA A 1 95 ? 4.594 -7.611 -5.876 1.00 93.69 95 ALA A C 1
ATOM 801 O O . ALA A 1 95 ? 4.398 -6.400 -5.684 1.00 93.69 95 ALA A O 1
ATOM 802 N N . PRO A 1 96 ? 4.875 -8.441 -4.852 1.00 92.62 96 PRO A N 1
ATOM 803 C CA . PRO A 1 96 ? 4.960 -8.019 -3.452 1.00 92.62 96 PRO A CA 1
ATOM 804 C C . PRO A 1 96 ? 6.305 -7.334 -3.144 1.00 92.62 96 PRO A C 1
ATOM 806 O O . PRO A 1 96 ? 6.950 -7.607 -2.137 1.00 92.62 96 PRO A O 1
ATOM 809 N N . THR A 1 97 ? 6.766 -6.459 -4.037 1.00 93.81 97 THR A N 1
ATOM 810 C CA . THR A 1 97 ? 8.045 -5.750 -3.934 1.00 93.81 97 THR A CA 1
ATOM 811 C C . THR A 1 97 ? 7.872 -4.285 -4.303 1.00 93.81 97 THR A C 1
ATOM 813 O O . THR A 1 97 ? 7.068 -3.946 -5.173 1.00 93.81 97 THR A O 1
ATOM 816 N N . LEU A 1 98 ? 8.657 -3.415 -3.668 1.00 93.44 98 LEU A N 1
ATOM 817 C CA . LEU A 1 98 ? 8.673 -1.977 -3.962 1.00 93.44 98 LEU A CA 1
ATOM 818 C C . LEU A 1 98 ? 9.780 -1.567 -4.936 1.00 93.44 98 LEU A C 1
ATOM 820 O O . LEU A 1 98 ? 9.740 -0.451 -5.431 1.00 93.44 98 LEU A O 1
ATOM 824 N N . ILE A 1 99 ? 10.739 -2.456 -5.212 1.00 92.38 99 ILE A N 1
ATOM 825 C CA . ILE A 1 99 ? 11.887 -2.191 -6.086 1.00 92.38 99 ILE A CA 1
ATOM 826 C C . ILE A 1 99 ? 11.605 -2.773 -7.465 1.00 92.38 99 ILE A C 1
ATOM 828 O O . ILE A 1 99 ? 11.372 -3.982 -7.551 1.00 92.38 99 ILE A O 1
ATOM 832 N N . TYR A 1 100 ? 11.640 -1.940 -8.506 1.00 92.00 100 TYR A N 1
ATOM 833 C CA . TYR A 1 100 ? 11.504 -2.357 -9.905 1.00 92.00 100 TYR A CA 1
ATOM 834 C C . TYR A 1 100 ? 12.739 -3.138 -10.385 1.00 92.00 100 TYR A C 1
ATOM 836 O O . TYR A 1 100 ? 13.863 -2.772 -10.060 1.00 92.00 100 TYR A O 1
ATOM 844 N N . ARG A 1 101 ? 12.524 -4.220 -11.141 1.00 87.31 101 ARG A N 1
ATOM 845 C CA . ARG A 1 101 ? 13.551 -5.006 -11.842 1.00 87.31 101 ARG A CA 1
ATOM 846 C C . ARG A 1 101 ? 12.949 -5.580 -13.119 1.00 87.31 101 ARG A C 1
ATOM 848 O O . ARG A 1 101 ? 11.819 -6.060 -13.089 1.00 87.31 101 ARG A O 1
ATOM 855 N N . ASP A 1 102 ? 13.727 -5.642 -14.195 1.00 85.88 102 ASP A N 1
ATOM 856 C CA . ASP A 1 102 ? 13.247 -6.240 -15.449 1.00 85.88 102 ASP A CA 1
ATOM 857 C C . ASP A 1 102 ? 13.043 -7.757 -15.331 1.00 85.88 102 ASP A C 1
ATOM 859 O O . ASP A 1 102 ? 12.141 -8.320 -15.939 1.00 85.88 102 ASP A O 1
ATOM 863 N N . LYS A 1 103 ? 13.853 -8.450 -14.520 1.00 88.31 103 LYS A N 1
ATOM 864 C CA . LYS A 1 103 ? 13.732 -9.900 -14.301 1.00 88.31 103 LYS A CA 1
ATOM 865 C C . LYS A 1 103 ? 13.697 -10.221 -12.813 1.00 88.31 103 LYS A C 1
ATOM 867 O O . LYS A 1 103 ? 14.698 -10.086 -12.111 1.00 88.31 103 LYS A O 1
ATOM 872 N N . TYR A 1 104 ? 12.544 -10.684 -12.337 1.00 91.31 104 TYR A N 1
ATOM 873 C CA . TYR A 1 104 ? 12.388 -11.195 -10.976 1.00 91.31 104 TYR A CA 1
ATOM 874 C C . TYR A 1 104 ? 12.655 -12.702 -10.914 1.00 91.31 104 TYR A C 1
ATOM 876 O O . TYR A 1 104 ? 12.332 -13.415 -11.868 1.00 91.31 104 TYR A O 1
ATOM 884 N N . PRO A 1 105 ? 13.193 -13.212 -9.792 1.00 93.25 105 PRO A N 1
ATOM 885 C CA . PRO A 1 105 ? 13.256 -14.649 -9.561 1.00 93.25 105 PRO A CA 1
ATOM 886 C C . PRO A 1 105 ? 11.833 -15.222 -9.536 1.00 93.25 105 PRO A C 1
ATOM 888 O O . PRO A 1 105 ? 10.941 -14.668 -8.891 1.00 93.25 105 PRO A O 1
ATOM 891 N N . ARG A 1 106 ? 11.614 -16.320 -10.266 1.00 92.50 106 ARG A N 1
ATOM 892 C CA . ARG A 1 106 ? 10.307 -16.978 -10.393 1.00 92.50 106 ARG A CA 1
ATOM 893 C C . ARG A 1 106 ? 10.385 -18.403 -9.874 1.00 92.50 106 ARG A C 1
ATOM 895 O O . ARG A 1 106 ? 11.355 -19.110 -10.133 1.00 92.50 106 ARG A O 1
ATOM 902 N N . ASN A 1 107 ? 9.325 -18.827 -9.199 1.00 93.75 107 ASN A N 1
ATOM 903 C CA . ASN A 1 107 ? 9.146 -20.226 -8.834 1.00 93.75 107 ASN A CA 1
ATOM 904 C C . ASN A 1 107 ? 8.764 -21.040 -10.078 1.00 93.75 107 ASN A C 1
ATOM 906 O O . ASN A 1 107 ? 8.053 -20.542 -10.952 1.00 93.75 107 ASN A O 1
ATOM 910 N N . ALA A 1 108 ? 9.219 -22.294 -10.144 1.00 94.25 108 ALA A N 1
ATOM 911 C CA . ALA A 1 108 ? 8.964 -23.178 -11.283 1.00 94.25 108 ALA A CA 1
ATOM 912 C C . ALA A 1 108 ? 7.490 -23.607 -11.395 1.00 94.25 108 ALA A C 1
ATOM 914 O O . ALA A 1 108 ? 6.982 -23.794 -12.497 1.00 94.25 108 ALA A O 1
ATOM 915 N N . VAL A 1 109 ? 6.803 -23.749 -10.257 1.00 95.56 109 VAL A N 1
ATOM 916 C CA . VAL A 1 109 ? 5.410 -24.206 -10.173 1.00 95.56 109 VAL A CA 1
ATOM 917 C C . VAL A 1 109 ? 4.618 -23.381 -9.157 1.00 95.56 109 VAL A C 1
ATOM 919 O O . VAL A 1 109 ? 5.180 -22.841 -8.199 1.00 95.56 109 VAL A O 1
ATOM 922 N N . ILE A 1 110 ? 3.303 -23.283 -9.373 1.00 94.62 110 ILE A N 1
ATOM 923 C CA . ILE A 1 110 ? 2.360 -22.602 -8.478 1.00 94.62 110 ILE A CA 1
ATOM 924 C C . ILE A 1 110 ? 1.659 -23.661 -7.623 1.00 94.62 110 ILE A C 1
ATOM 926 O O . ILE A 1 110 ? 0.926 -24.498 -8.145 1.00 94.62 110 ILE A O 1
ATOM 930 N N . HIS A 1 111 ? 1.865 -23.607 -6.307 1.00 95.81 111 HIS A N 1
ATOM 931 C CA . HIS A 1 111 ? 1.208 -24.497 -5.347 1.00 95.81 111 HIS A CA 1
ATOM 932 C C . HIS A 1 111 ? -0.142 -23.901 -4.924 1.00 95.81 111 HIS A C 1
ATOM 934 O O . HIS A 1 111 ? -0.219 -23.146 -3.955 1.00 95.81 111 HIS A O 1
ATOM 940 N N . TRP A 1 112 ? -1.205 -24.206 -5.668 1.00 96.19 112 TRP A N 1
ATOM 941 C CA . TRP A 1 112 ? -2.537 -23.628 -5.438 1.00 96.19 112 TRP A CA 1
ATOM 942 C C . TRP A 1 112 ? -3.123 -23.943 -4.060 1.00 96.19 112 TRP A C 1
ATOM 944 O O . TRP A 1 112 ? -3.750 -23.068 -3.465 1.00 96.19 112 TRP A O 1
ATOM 954 N N . ASP A 1 113 ? -2.849 -25.130 -3.516 1.00 96.50 113 ASP A N 1
ATOM 955 C CA . ASP A 1 113 ? -3.294 -25.504 -2.168 1.00 96.50 113 ASP A CA 1
ATOM 956 C C . ASP A 1 113 ? -2.730 -24.552 -1.108 1.00 96.50 113 ASP A C 1
ATOM 958 O O . ASP A 1 113 ? -3.448 -24.096 -0.218 1.00 96.50 113 ASP A O 1
ATOM 962 N N . TYR A 1 114 ? -1.458 -24.173 -1.250 1.00 96.25 114 TYR A N 1
ATOM 963 C CA . TYR A 1 114 ? -0.813 -23.211 -0.362 1.00 96.25 114 TYR A CA 1
ATOM 964 C C . TYR A 1 114 ? -1.430 -21.814 -0.502 1.00 96.25 114 TYR A C 1
ATOM 966 O O . TYR A 1 114 ? -1.724 -21.165 0.500 1.00 96.25 114 TYR A O 1
ATOM 974 N N . VAL A 1 115 ? -1.680 -21.358 -1.736 1.00 96.25 115 VAL A N 1
ATOM 975 C CA . VAL A 1 115 ? -2.318 -20.053 -1.988 1.00 96.25 115 VAL A CA 1
ATOM 976 C C . VAL A 1 115 ? -3.701 -19.991 -1.338 1.00 96.25 115 VAL A C 1
ATOM 978 O O . VAL A 1 115 ? -4.023 -18.998 -0.685 1.00 96.25 115 VAL A O 1
ATOM 981 N N . LEU A 1 116 ? -4.498 -21.055 -1.464 1.00 96.94 116 LEU A N 1
ATOM 982 C CA . LEU A 1 116 ? -5.833 -21.123 -0.876 1.00 96.94 116 LEU A CA 1
ATOM 983 C C . LEU A 1 11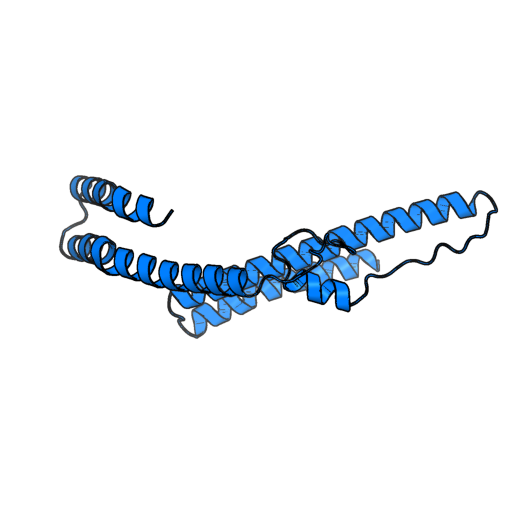6 ? -5.784 -21.123 0.658 1.00 96.94 116 LEU A C 1
ATOM 985 O O . LEU A 1 116 ? -6.558 -20.404 1.289 1.00 96.94 116 LEU A O 1
ATOM 989 N N . GLN A 1 117 ? -4.858 -21.875 1.261 1.00 97.31 117 GLN A N 1
ATOM 990 C CA . GLN A 1 117 ? -4.662 -21.886 2.715 1.00 97.31 117 GLN A CA 1
ATOM 991 C C . GLN A 1 117 ? -4.263 -20.505 3.246 1.00 97.31 117 GLN A C 1
ATOM 993 O O . GLN A 1 117 ? -4.867 -20.020 4.203 1.00 97.31 117 GLN A O 1
ATOM 998 N N . MET A 1 118 ? -3.301 -19.839 2.601 1.00 96.75 118 MET A N 1
ATOM 999 C CA . MET A 1 118 ? -2.877 -18.490 2.988 1.00 96.75 118 MET A CA 1
ATOM 1000 C C . MET A 1 118 ? -4.008 -17.469 2.815 1.00 96.75 118 MET A C 1
ATOM 1002 O O . MET A 1 118 ? -4.216 -16.623 3.681 1.00 96.75 118 MET A O 1
ATOM 1006 N N . PHE A 1 119 ? -4.792 -17.567 1.738 1.00 96.62 119 PHE A N 1
ATOM 1007 C CA . PHE A 1 119 ? -5.958 -16.706 1.535 1.00 96.62 119 PHE A CA 1
ATOM 1008 C C . PHE A 1 119 ? -7.028 -16.917 2.619 1.00 96.62 119 PHE A C 1
ATOM 1010 O O . PHE A 1 119 ? -7.550 -15.948 3.174 1.00 96.62 119 PHE A O 1
ATOM 1017 N N . GLY A 1 120 ? -7.302 -18.173 2.987 1.00 97.50 120 GLY A N 1
ATOM 1018 C CA . GLY A 1 120 ? -8.181 -18.510 4.107 1.00 97.50 120 GLY A CA 1
ATOM 1019 C C . GLY A 1 120 ? -7.681 -17.946 5.440 1.00 97.50 120 GLY A C 1
ATOM 1020 O O . GLY A 1 120 ? -8.469 -17.397 6.210 1.00 97.50 120 GLY A O 1
ATOM 1021 N N . GLN A 1 121 ? -6.369 -17.999 5.687 1.00 96.69 121 GLN A N 1
ATOM 1022 C CA . GLN A 1 121 ? -5.751 -17.418 6.879 1.00 96.69 121 GLN A CA 1
ATOM 1023 C C . GLN A 1 121 ? -5.913 -15.891 6.932 1.00 96.69 121 GLN A C 1
ATOM 1025 O O . GLN A 1 121 ? -6.204 -15.356 8.000 1.00 96.69 121 GLN A O 1
ATOM 1030 N N . VAL A 1 122 ? -5.800 -15.186 5.800 1.00 96.12 122 VAL A N 1
ATOM 1031 C CA . VAL A 1 122 ? -6.049 -13.733 5.733 1.00 96.12 122 VAL A CA 1
ATOM 1032 C C . VAL A 1 122 ? -7.501 -13.403 6.082 1.00 96.12 122 VAL A C 1
ATOM 1034 O O . VAL A 1 122 ? -7.748 -12.499 6.877 1.00 96.12 122 VAL A O 1
ATOM 1037 N N . ILE A 1 123 ? -8.471 -14.155 5.551 1.00 96.69 123 ILE A N 1
ATOM 1038 C CA . ILE A 1 123 ? -9.890 -13.967 5.895 1.00 96.69 123 ILE A CA 1
ATOM 1039 C C . ILE A 1 123 ? -10.119 -14.199 7.394 1.00 96.69 123 ILE A C 1
ATOM 1041 O O . ILE A 1 123 ? -10.762 -13.383 8.056 1.00 96.69 123 ILE A O 1
ATOM 1045 N N . ALA A 1 124 ? -9.561 -15.279 7.947 1.00 96.00 124 ALA A N 1
ATOM 1046 C CA . ALA A 1 124 ? -9.652 -15.571 9.374 1.00 96.00 124 ALA A CA 1
ATOM 1047 C C . ALA A 1 124 ? -9.019 -14.459 10.230 1.00 96.00 124 ALA A C 1
ATOM 1049 O O . ALA A 1 124 ? -9.603 -14.063 11.238 1.00 96.00 124 ALA A O 1
ATOM 1050 N N . ALA A 1 125 ? -7.881 -13.901 9.804 1.00 94.62 125 ALA A N 1
ATOM 1051 C CA . ALA A 1 125 ? -7.232 -12.775 10.471 1.00 94.62 125 ALA A CA 1
ATOM 1052 C C . ALA A 1 125 ? -8.110 -11.511 10.464 1.00 94.62 125 ALA A C 1
ATOM 1054 O O . ALA A 1 125 ? -8.218 -10.841 11.488 1.00 94.62 125 ALA A O 1
ATOM 1055 N N . ILE A 1 126 ? -8.808 -11.214 9.360 1.00 93.56 126 ILE A N 1
ATOM 1056 C CA . ILE A 1 126 ? -9.756 -10.086 9.294 1.00 93.56 126 ILE A CA 1
ATOM 1057 C C . ILE A 1 126 ? -10.888 -10.265 10.317 1.00 93.56 126 ILE A C 1
ATOM 1059 O O . ILE A 1 126 ? -11.198 -9.334 11.064 1.00 93.56 126 ILE A O 1
ATOM 1063 N N . PHE A 1 127 ? -11.485 -11.460 10.397 1.00 94.44 127 PHE A N 1
ATOM 1064 C CA . PHE A 1 127 ? -12.523 -11.751 11.394 1.00 94.44 127 PHE A CA 1
ATOM 1065 C C . PHE A 1 127 ? -11.993 -11.702 12.829 1.00 94.44 127 PHE A C 1
ATOM 1067 O O . PHE A 1 127 ? -12.683 -11.210 13.722 1.00 94.44 127 PHE A O 1
ATOM 1074 N N . TYR A 1 128 ? -10.768 -12.174 13.050 1.00 93.81 128 TYR A N 1
ATOM 1075 C CA . TYR A 1 128 ? -10.105 -12.116 14.346 1.00 93.81 128 TYR A CA 1
ATOM 1076 C C . TYR A 1 128 ? -9.916 -10.668 14.819 1.00 93.81 128 TYR A C 1
ATOM 1078 O O . TYR A 1 128 ? -10.369 -10.315 15.907 1.00 93.81 128 TYR A O 1
ATOM 1086 N N . VAL A 1 129 ? -9.349 -9.805 13.969 1.00 92.06 129 VAL A N 1
ATOM 1087 C CA . VAL A 1 129 ? -9.183 -8.364 14.227 1.00 92.06 129 VAL A CA 1
ATOM 1088 C C . VAL A 1 129 ? -10.535 -7.714 14.527 1.00 92.06 129 VAL A C 1
ATOM 1090 O O . VAL A 1 129 ? -10.665 -7.002 15.522 1.00 92.06 129 VAL A O 1
ATOM 1093 N N . TYR A 1 130 ? -11.568 -8.002 13.727 1.00 91.75 130 TYR A N 1
ATOM 1094 C CA . TYR A 1 130 ? -12.927 -7.512 13.977 1.00 91.75 130 TYR A CA 1
ATOM 1095 C C . TYR A 1 130 ? -13.438 -7.911 15.370 1.00 91.75 130 TYR A C 1
ATOM 1097 O O . TYR A 1 130 ? -13.929 -7.061 16.117 1.00 91.75 130 TYR A O 1
ATOM 1105 N N . TYR A 1 131 ? -13.276 -9.181 15.750 1.00 92.00 131 TYR A N 1
ATOM 1106 C CA . TYR A 1 131 ? -13.705 -9.676 17.055 1.00 92.00 131 TYR A CA 1
ATOM 1107 C C . TYR A 1 131 ? -12.955 -8.993 18.207 1.00 92.00 131 TYR A C 1
ATOM 1109 O O . TYR A 1 131 ? -13.581 -8.592 19.191 1.00 92.00 131 TYR A O 1
ATOM 1117 N N . VAL A 1 132 ? -11.637 -8.793 18.076 1.00 91.31 132 VAL A N 1
ATOM 1118 C CA . VAL A 1 132 ? -10.826 -8.094 19.086 1.00 91.31 132 VAL A CA 1
ATOM 1119 C C . VAL A 1 132 ? -11.295 -6.645 19.258 1.00 91.31 132 VAL A C 1
ATOM 1121 O O . VAL A 1 132 ? -11.518 -6.214 20.393 1.00 91.31 132 VAL A O 1
ATOM 1124 N N . VAL A 1 133 ? -11.525 -5.906 18.163 1.00 89.06 133 VAL A N 1
ATOM 1125 C CA . VAL A 1 133 ? -12.029 -4.519 18.226 1.00 89.06 133 VAL A CA 1
ATOM 1126 C C . VAL A 1 133 ? -13.375 -4.465 18.949 1.00 89.06 133 VAL A C 1
ATOM 1128 O O . VAL A 1 133 ? -13.547 -3.676 19.880 1.00 89.06 133 VAL A O 1
ATOM 1131 N N . VAL A 1 134 ? -14.330 -5.307 18.546 1.00 89.81 134 VAL A N 1
ATOM 1132 C CA . VAL A 1 134 ? -15.691 -5.277 19.099 1.00 89.81 134 VAL A CA 1
ATOM 1133 C C . VAL A 1 134 ? -15.706 -5.669 20.573 1.00 89.81 134 VAL A C 1
ATOM 1135 O O . VAL A 1 134 ? -16.409 -5.047 21.369 1.00 89.81 134 VAL A O 1
ATOM 1138 N N . ARG A 1 135 ? -14.926 -6.686 20.957 1.00 88.38 135 ARG A N 1
ATOM 1139 C CA . ARG A 1 135 ? -14.965 -7.231 22.316 1.00 88.38 135 ARG A CA 1
ATOM 1140 C C . ARG A 1 135 ? -14.127 -6.440 23.315 1.00 88.38 135 ARG A C 1
ATOM 1142 O O . ARG A 1 135 ? -14.547 -6.333 24.462 1.00 88.38 135 ARG A O 1
ATOM 1149 N N . PHE A 1 136 ? -12.9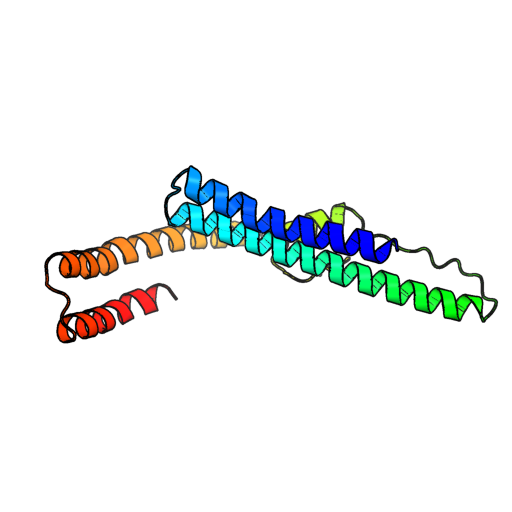75 -5.908 22.907 1.00 86.81 136 PHE A N 1
ATOM 1150 C CA . PHE A 1 136 ? -12.022 -5.270 23.822 1.00 86.81 136 PHE A CA 1
ATOM 1151 C C . PHE A 1 136 ? -11.923 -3.754 23.630 1.00 86.81 136 PHE A C 1
ATOM 1153 O O . PHE A 1 136 ? -11.886 -3.021 24.618 1.00 86.81 136 PHE A O 1
ATOM 1160 N N . CYS A 1 137 ? -11.922 -3.249 22.392 1.00 85.44 137 CYS A N 1
ATOM 1161 C CA . CYS A 1 137 ? -11.763 -1.812 22.152 1.00 85.44 137 CYS A CA 1
ATOM 1162 C C . CYS A 1 137 ? -13.060 -1.038 22.422 1.00 85.44 137 CYS A C 1
ATOM 1164 O O . CYS A 1 137 ? -13.045 -0.091 23.206 1.00 85.44 137 CYS A O 1
ATOM 1166 N N . ILE A 1 138 ? -14.191 -1.449 21.834 1.00 86.81 138 ILE A N 1
ATOM 1167 C CA . ILE A 1 138 ? -15.472 -0.728 21.975 1.00 86.81 138 ILE A CA 1
ATOM 1168 C C . ILE A 1 138 ? -15.869 -0.475 23.442 1.00 86.81 138 ILE A C 1
ATOM 1170 O O . ILE A 1 138 ? -16.124 0.685 23.765 1.00 86.81 138 ILE A O 1
ATOM 1174 N N . PRO A 1 139 ? -15.908 -1.468 24.357 1.00 86.12 139 PRO A N 1
ATOM 1175 C CA . PRO A 1 139 ? -16.326 -1.205 25.737 1.00 86.12 139 PRO A CA 1
ATOM 1176 C C . PRO A 1 139 ? -15.352 -0.288 26.485 1.00 86.12 139 PRO A C 1
ATOM 1178 O O . PRO A 1 139 ? -15.783 0.579 27.244 1.00 86.12 139 PRO A O 1
ATOM 1181 N N . THR A 1 140 ? -14.047 -0.423 26.238 1.00 84.25 140 THR A N 1
ATOM 1182 C CA . THR A 1 140 ? -13.014 0.408 26.874 1.00 84.25 140 THR A CA 1
ATOM 1183 C C . THR A 1 140 ? -13.176 1.884 26.495 1.00 84.25 140 THR A C 1
ATOM 1185 O O . THR A 1 140 ? -13.117 2.751 27.365 1.00 84.25 140 THR A O 1
ATOM 1188 N N . PHE A 1 141 ? -13.460 2.177 25.221 1.00 82.50 141 PHE A N 1
ATOM 1189 C CA . PHE A 1 141 ? -13.675 3.548 24.744 1.00 82.50 141 PHE A CA 1
ATOM 1190 C C . PHE A 1 141 ? -15.094 4.077 25.006 1.00 82.50 141 PHE A C 1
ATOM 1192 O O . PHE A 1 141 ? -15.261 5.271 25.242 1.00 82.50 141 PHE A O 1
ATOM 1199 N N . ALA A 1 142 ? -16.121 3.224 25.032 1.00 83.62 142 ALA A N 1
ATOM 1200 C CA . ALA A 1 142 ? -17.480 3.641 25.389 1.00 83.62 142 ALA A CA 1
ATOM 1201 C C . ALA A 1 142 ? -17.559 4.135 26.845 1.00 83.62 142 ALA A C 1
ATOM 1203 O O . ALA A 1 142 ? -18.198 5.152 27.119 1.00 83.62 142 ALA A O 1
ATOM 1204 N N . ASN A 1 143 ? -16.839 3.474 27.759 1.00 77.31 143 AS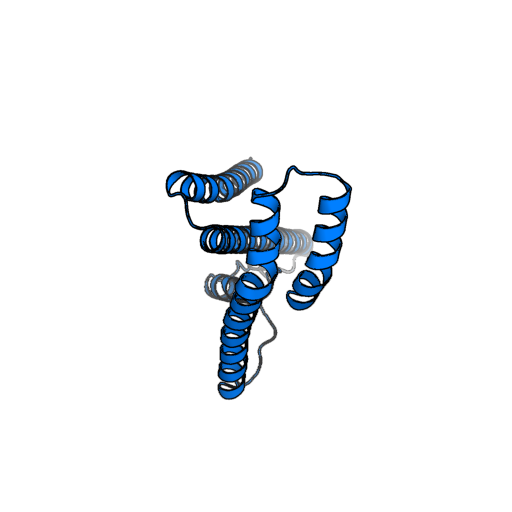N A N 1
ATOM 1205 C CA . ASN A 1 143 ? -16.745 3.875 29.166 1.00 77.31 143 ASN A CA 1
ATOM 1206 C C . ASN A 1 143 ? -16.015 5.215 29.369 1.00 77.31 143 ASN A C 1
ATOM 1208 O O . ASN A 1 143 ? -16.251 5.899 30.364 1.00 77.31 143 ASN A O 1
ATOM 1212 N N . LEU A 1 144 ? -15.145 5.622 28.439 1.00 76.62 144 LEU A N 1
ATOM 1213 C CA . LEU A 1 144 ? -14.493 6.936 28.483 1.00 76.62 144 LEU A CA 1
ATOM 1214 C C . LEU A 1 144 ? -15.456 8.076 28.174 1.00 76.62 144 LEU A C 1
ATOM 1216 O O . LEU A 1 144 ? -15.342 9.132 28.779 1.00 76.62 144 LEU A O 1
ATOM 1220 N N . ASN A 1 145 ? -16.406 7.870 27.261 1.00 69.56 145 ASN A N 1
ATOM 1221 C CA . ASN A 1 145 ? -17.343 8.921 26.860 1.00 69.56 145 ASN A CA 1
ATOM 1222 C C . ASN A 1 145 ? -18.318 9.307 27.992 1.00 69.56 145 ASN A C 1
ATOM 1224 O O . ASN A 1 145 ? -18.873 10.400 27.998 1.00 69.56 145 ASN A O 1
ATOM 1228 N N . GLN A 1 146 ? -18.530 8.409 28.957 1.00 71.81 146 GLN A N 1
ATOM 1229 C CA . GLN A 1 146 ? -19.419 8.638 30.100 1.00 71.81 146 GLN A CA 1
ATOM 1230 C C . GLN A 1 146 ? -18.725 9.331 31.284 1.00 71.81 146 GLN A C 1
ATOM 1232 O O . GLN A 1 146 ? -19.400 9.929 32.118 1.00 71.81 146 GLN A O 1
ATOM 1237 N N . ASN A 1 147 ? -17.392 9.272 31.364 1.00 71.69 147 ASN A N 1
ATOM 1238 C CA . ASN A 1 147 ? -16.616 9.800 32.485 1.00 71.69 147 ASN A CA 1
ATOM 1239 C C . ASN A 1 147 ? -15.870 11.081 32.082 1.00 71.69 147 ASN A C 1
ATOM 1241 O O . ASN A 1 147 ? -15.364 11.191 30.968 1.00 71.69 147 ASN A O 1
ATOM 1245 N N . GLN A 1 148 ? -15.730 12.053 32.989 1.00 75.06 148 GLN A N 1
ATOM 1246 C CA . GLN A 1 148 ? -14.850 13.199 32.735 1.00 75.06 148 GLN A CA 1
ATOM 1247 C C . GLN A 1 148 ? -13.393 12.725 32.625 1.00 75.06 148 GLN A C 1
ATOM 1249 O O . GLN A 1 148 ? -12.909 11.976 33.479 1.00 75.06 148 GLN A O 1
ATOM 1254 N N . ILE A 1 149 ? -12.688 13.155 31.574 1.00 74.69 149 ILE A N 1
ATOM 1255 C CA . ILE A 1 149 ? -11.315 12.715 31.292 1.00 74.69 149 ILE A CA 1
ATOM 1256 C C . ILE A 1 149 ? -10.384 13.220 32.403 1.00 74.69 149 ILE A C 1
ATOM 1258 O O . ILE A 1 149 ? -9.975 14.377 32.427 1.00 74.69 149 ILE A O 1
ATOM 1262 N N .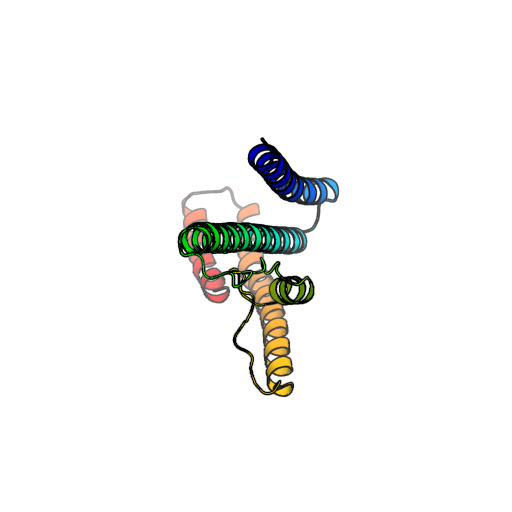 THR A 1 150 ? -10.046 12.322 33.327 1.00 85.50 150 THR A N 1
ATOM 1263 C CA . THR A 1 150 ? -9.082 12.541 34.412 1.00 85.50 150 THR A CA 1
ATOM 1264 C C . THR A 1 150 ? -7.814 11.745 34.114 1.00 85.50 150 THR A C 1
ATOM 1266 O O . THR A 1 150 ? -7.895 10.636 33.584 1.00 85.50 150 THR A O 1
ATOM 1269 N N . LEU A 1 151 ? -6.638 12.257 34.495 1.00 84.56 151 LEU A N 1
ATOM 1270 C CA . LEU A 1 151 ? -5.349 11.592 34.240 1.00 84.56 151 LEU A CA 1
ATOM 1271 C C . LEU A 1 151 ? -5.293 10.134 34.737 1.00 84.56 151 LEU A C 1
ATOM 1273 O O . LEU A 1 151 ? -4.721 9.285 34.064 1.00 84.56 151 LEU A O 1
ATOM 1277 N N . SER A 1 152 ? -5.941 9.822 35.864 1.00 83.50 152 SER A N 1
ATOM 1278 C CA . SER A 1 152 ? -6.028 8.454 36.410 1.00 83.50 152 SER A CA 1
ATOM 1279 C C . SER A 1 152 ? -6.834 7.488 35.521 1.00 83.50 152 SER A C 1
ATOM 1281 O O . SER A 1 152 ? -6.467 6.327 35.323 1.00 83.50 152 SER A O 1
ATOM 1283 N N . ILE A 1 153 ? -7.924 7.974 34.923 1.00 83.69 153 ILE A N 1
ATOM 1284 C CA . ILE A 1 153 ? -8.742 7.183 33.993 1.00 83.69 153 ILE A CA 1
ATOM 1285 C C . ILE A 1 153 ? -7.971 6.982 32.685 1.00 83.69 153 ILE A C 1
ATOM 1287 O O . ILE A 1 153 ? -7.981 5.888 32.124 1.00 83.69 153 ILE A O 1
ATOM 1291 N N . PHE A 1 154 ? -7.243 8.006 32.233 1.00 85.75 154 PHE A N 1
ATOM 1292 C CA . PHE A 1 154 ? -6.409 7.925 31.037 1.00 85.75 154 PHE A CA 1
ATOM 1293 C C . PHE A 1 154 ? -5.312 6.857 31.160 1.00 85.75 154 PHE A C 1
ATOM 1295 O O . PHE A 1 154 ? -5.180 6.016 30.271 1.00 85.75 154 PHE A O 1
ATOM 1302 N N . THR A 1 155 ? -4.569 6.818 32.272 1.00 88.88 155 THR A N 1
ATOM 1303 C CA . THR A 1 155 ? -3.543 5.782 32.494 1.00 88.88 155 THR A CA 1
ATOM 1304 C C . THR A 1 155 ? -4.148 4.381 32.603 1.00 88.88 155 THR A C 1
ATOM 1306 O O . THR A 1 155 ? -3.590 3.431 32.056 1.00 88.88 155 THR A O 1
ATOM 1309 N N . SER A 1 156 ? -5.322 4.250 33.230 1.00 84.31 156 SER A N 1
ATOM 1310 C CA . SER A 1 156 ? -6.055 2.979 33.312 1.00 84.31 156 SER A CA 1
ATOM 1311 C C . SER A 1 156 ? -6.506 2.482 31.934 1.00 84.31 156 SER A C 1
ATOM 1313 O O . SER A 1 156 ? -6.420 1.292 31.638 1.00 84.31 156 SER A O 1
ATOM 1315 N N . VAL A 1 157 ? -6.955 3.380 31.053 1.00 86.62 157 VAL A N 1
ATOM 1316 C CA . VAL A 1 157 ? -7.315 3.029 29.672 1.00 86.62 157 VAL A CA 1
ATOM 1317 C C . VAL A 1 157 ? -6.103 2.655 28.841 1.00 86.62 157 VAL A C 1
ATOM 1319 O O . VAL A 1 157 ? -6.183 1.680 28.094 1.00 86.62 157 VAL A O 1
ATOM 1322 N N . LEU A 1 158 ? -4.983 3.367 28.980 1.00 87.19 158 LEU A N 1
ATOM 1323 C CA . LEU A 1 158 ? -3.739 2.978 28.319 1.00 87.19 158 LEU A CA 1
ATOM 1324 C C . LEU A 1 158 ? -3.350 1.554 28.709 1.00 87.19 158 LEU A C 1
ATOM 1326 O O . LEU A 1 158 ? -3.122 0.736 27.825 1.00 87.19 158 LEU A O 1
ATOM 1330 N N . PHE A 1 159 ? -3.372 1.231 30.005 1.00 87.81 159 PHE A N 1
ATOM 1331 C CA . PHE A 1 159 ? -3.048 -0.111 30.485 1.00 87.81 159 PHE A CA 1
ATOM 1332 C C . PHE A 1 159 ? -4.000 -1.182 29.928 1.00 87.81 159 PHE A C 1
ATOM 1334 O O . PHE A 1 159 ? -3.545 -2.185 29.379 1.00 87.81 159 PHE A O 1
ATOM 1341 N N . ASN A 1 160 ? -5.314 -0.937 29.971 1.00 86.69 160 ASN A N 1
ATOM 1342 C CA . ASN A 1 160 ? -6.313 -1.851 29.404 1.00 86.69 160 ASN A CA 1
ATOM 1343 C C . ASN A 1 160 ? -6.211 -1.989 27.873 1.00 86.69 160 ASN A C 1
ATOM 1345 O O . ASN A 1 160 ? -6.633 -3.002 27.323 1.00 86.69 160 ASN A O 1
ATOM 1349 N N . SER A 1 161 ? -5.628 -1.002 27.185 1.00 87.12 161 SER A N 1
ATOM 1350 C CA . SER A 1 161 ? -5.439 -1.014 25.730 1.00 87.12 161 SER A CA 1
ATOM 1351 C C . SER A 1 161 ? -4.162 -1.739 25.281 1.00 87.12 161 SER A C 1
ATOM 1353 O O . SER A 1 161 ? -4.056 -2.088 24.105 1.00 87.12 161 SER A O 1
ATOM 1355 N N . ILE A 1 162 ? -3.212 -2.024 26.184 1.00 90.94 162 ILE A N 1
ATOM 1356 C CA . ILE A 1 162 ? -1.975 -2.757 25.850 1.00 90.94 162 ILE A CA 1
ATOM 1357 C C . ILE A 1 162 ? -2.295 -4.180 25.382 1.00 90.94 162 ILE A C 1
ATOM 1359 O O . ILE A 1 162 ? -1.769 -4.621 24.363 1.00 90.94 162 ILE A O 1
ATOM 1363 N N . MET A 1 163 ? -3.182 -4.888 26.091 1.00 87.88 163 MET A N 1
ATOM 1364 C CA . MET A 1 163 ? -3.570 -6.260 25.745 1.00 87.88 163 MET A CA 1
ATOM 1365 C C . MET A 1 163 ? -4.181 -6.358 24.334 1.00 87.88 163 MET A C 1
ATOM 1367 O O . MET A 1 163 ? -3.621 -7.091 23.520 1.00 87.88 163 MET A O 1
ATOM 1371 N N . PRO A 1 164 ? -5.260 -5.630 23.977 1.00 88.75 164 PRO A N 1
ATOM 1372 C CA . PRO A 1 164 ? -5.780 -5.673 22.614 1.00 88.75 164 PRO A CA 1
ATOM 1373 C C . PRO A 1 164 ? -4.743 -5.187 21.599 1.00 88.75 164 PRO A C 1
ATOM 1375 O O . PRO A 1 164 ? -4.622 -5.803 20.549 1.00 88.75 164 PRO A O 1
ATOM 1378 N N . GLY A 1 165 ? -3.933 -4.171 21.930 1.00 85.94 165 GLY A N 1
ATOM 1379 C CA . GLY A 1 165 ? -2.829 -3.704 21.085 1.00 85.94 165 GLY A CA 1
ATOM 1380 C C . GLY A 1 165 ? -1.831 -4.807 20.722 1.00 85.94 165 GLY A C 1
ATOM 1381 O O . GLY A 1 165 ? -1.486 -4.954 19.556 1.00 85.94 165 GLY A O 1
ATOM 1382 N N . SER A 1 166 ? -1.423 -5.624 21.698 1.00 89.50 166 SER A N 1
ATOM 1383 C CA . SER A 1 166 ? -0.536 -6.772 21.467 1.00 89.50 166 SER A CA 1
ATOM 1384 C C . SER A 1 166 ? -1.177 -7.910 20.672 1.00 89.50 166 SER A C 1
ATOM 1386 O O . SER A 1 166 ? -0.459 -8.649 20.020 1.00 89.50 166 SER A O 1
ATOM 1388 N N . LEU A 1 167 ? -2.506 -8.056 20.706 1.00 88.75 167 LEU A N 1
ATOM 1389 C CA . LEU A 1 167 ? -3.217 -9.074 19.923 1.00 88.75 167 LEU A CA 1
ATOM 1390 C C . LEU A 1 167 ? -3.395 -8.660 18.455 1.00 88.75 167 LEU A C 1
ATOM 1392 O O . LEU A 1 167 ? -3.615 -9.517 17.605 1.00 88.75 167 LEU A O 1
ATOM 1396 N N . PHE A 1 168 ? -3.333 -7.360 18.153 1.00 83.75 168 PHE A N 1
ATOM 1397 C CA . PHE A 1 168 ? -3.376 -6.858 16.776 1.00 83.75 168 PHE A CA 1
ATOM 1398 C C . PHE A 1 168 ? -2.052 -7.014 16.020 1.00 83.75 168 PHE A C 1
ATOM 1400 O O . PHE A 1 168 ? -2.084 -6.987 14.789 1.00 83.75 168 PHE A O 1
ATOM 1407 N N . LEU A 1 169 ? -0.925 -7.094 16.735 1.00 73.56 169 LEU A N 1
ATOM 1408 C CA . LEU A 1 169 ? 0.432 -7.115 16.179 1.00 73.56 169 LEU A CA 1
ATOM 1409 C C . LEU A 1 169 ? 0.912 -8.555 15.973 1.00 73.56 169 LEU A C 1
ATOM 1411 O O . LEU A 1 169 ? 1.445 -8.823 14.874 1.00 73.56 169 LEU A O 1
#

Secondary structure (DSSP, 8-state):
-HHHHHHHHHHHHHHHHHHHHHHHHHHHT--HHHHHHHHHHHHHHHHHHHHHHHHHHHHHHHHHHHHHHHTTTT--------PPPHHHHHHHHHSS-SS--SS----SS--HHHHHHHHHHHHHHHHHHHHHIIIIIHHHHHHHHHS---HHHHHHHHHHHHHHHHHH-

Organism: NCBI:txid392030

pLDDT: mean 86.7, std 10.29, range [49.09, 97.5]

InterPro domains:
  IPR014371 Sterol O-acyltransferase, ACAT/DAG/ARE types [PTHR10408] (4-167)